Protein AF-A0A4R6VFP9-F1 (afdb_monomer)

Structure (mmCIF, N/CA/C/O backbon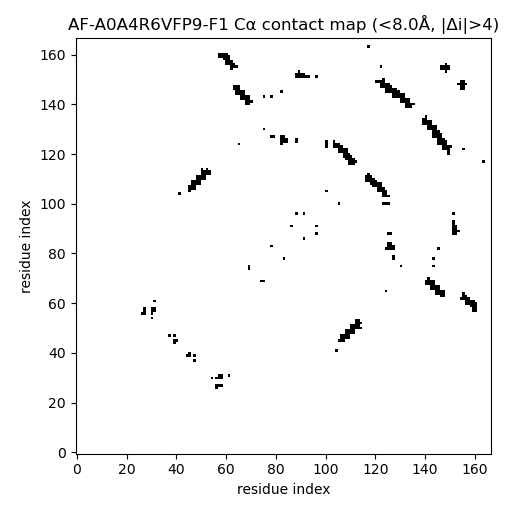e):
data_AF-A0A4R6VFP9-F1
#
_entry.id   AF-A0A4R6VFP9-F1
#
loop_
_atom_site.group_PDB
_atom_site.id
_atom_site.type_symbol
_atom_site.label_atom_id
_atom_site.label_alt_id
_atom_site.label_comp_id
_atom_site.label_asym_id
_atom_site.label_entity_id
_atom_site.label_seq_id
_atom_site.pdbx_PDB_ins_code
_atom_site.Cartn_x
_atom_site.Cartn_y
_atom_site.Cartn_z
_atom_site.occupancy
_atom_site.B_iso_or_equiv
_atom_site.auth_seq_id
_atom_site.auth_comp_id
_atom_site.auth_asym_id
_atom_site.auth_atom_id
_atom_site.pdbx_PDB_model_num
ATOM 1 N N . MET A 1 1 ? 27.393 3.253 -47.173 1.00 57.28 1 MET A N 1
ATOM 2 C CA . MET A 1 1 ? 26.963 2.652 -45.885 1.00 57.28 1 MET A CA 1
ATOM 3 C C . MET A 1 1 ? 27.964 1.662 -45.283 1.00 57.28 1 MET A C 1
ATOM 5 O O . MET A 1 1 ? 28.445 1.922 -44.191 1.00 57.28 1 MET A O 1
ATOM 9 N N . ARG A 1 2 ? 28.363 0.576 -45.965 1.00 59.97 2 ARG A N 1
ATOM 10 C CA . ARG A 1 2 ? 29.205 -0.499 -45.378 1.00 59.97 2 ARG A CA 1
ATOM 11 C C . ARG A 1 2 ? 30.579 -0.060 -44.813 1.00 59.97 2 ARG A C 1
ATOM 13 O O . ARG A 1 2 ? 31.028 -0.614 -43.817 1.00 59.97 2 ARG A O 1
ATOM 20 N N . LYS A 1 3 ? 31.236 0.951 -45.407 1.00 68.88 3 LYS A N 1
ATOM 21 C CA . LYS A 1 3 ? 32.509 1.522 -44.899 1.00 68.88 3 LYS A CA 1
ATOM 22 C C . LYS A 1 3 ? 32.336 2.392 -43.643 1.00 68.88 3 LYS A C 1
ATOM 24 O O . LYS A 1 3 ? 33.230 2.423 -42.808 1.00 68.88 3 LYS A O 1
ATOM 29 N N . PHE A 1 4 ? 31.192 3.064 -43.504 1.00 72.88 4 PHE A N 1
ATOM 30 C CA . PHE A 1 4 ? 30.886 3.925 -42.358 1.00 72.88 4 PHE A CA 1
ATOM 31 C C . PHE A 1 4 ? 30.673 3.084 -41.097 1.00 72.88 4 PHE A C 1
ATOM 33 O O . PHE A 1 4 ? 31.355 3.292 -40.100 1.00 72.88 4 PHE A O 1
ATOM 40 N N . PHE A 1 5 ? 29.830 2.049 -41.189 1.00 65.06 5 PHE A N 1
ATOM 41 C CA . PHE A 1 5 ? 29.618 1.118 -40.082 1.00 65.06 5 PHE A CA 1
ATOM 42 C C . PHE A 1 5 ? 30.924 0.466 -39.626 1.00 65.06 5 PHE A C 1
ATOM 44 O O . PHE A 1 5 ? 31.178 0.446 -38.437 1.00 65.06 5 PHE A O 1
ATOM 51 N N . LYS A 1 6 ? 31.821 0.052 -40.534 1.00 70.81 6 LYS A N 1
ATOM 52 C CA . LYS A 1 6 ? 33.136 -0.497 -40.147 1.00 70.81 6 LYS A CA 1
ATOM 53 C C . LYS A 1 6 ? 34.033 0.479 -39.370 1.00 70.81 6 LYS A C 1
ATOM 55 O O . LYS A 1 6 ? 34.801 0.026 -38.533 1.00 70.81 6 LYS A O 1
ATOM 60 N N . LYS A 1 7 ? 33.962 1.787 -39.644 1.00 80.94 7 LYS A N 1
ATOM 61 C CA . LYS A 1 7 ? 34.797 2.803 -38.977 1.00 80.94 7 LYS A CA 1
ATOM 62 C C . LYS A 1 7 ? 34.250 3.203 -37.606 1.00 80.94 7 LYS A C 1
ATOM 64 O O . LYS A 1 7 ? 35.027 3.488 -36.704 1.00 80.94 7 LYS A O 1
ATOM 69 N N . TYR A 1 8 ? 32.929 3.210 -37.456 1.00 85.38 8 TYR A N 1
ATOM 70 C CA . TYR A 1 8 ? 32.260 3.700 -36.251 1.00 85.38 8 TYR A CA 1
ATOM 71 C C . TYR A 1 8 ? 31.563 2.595 -35.446 1.00 85.38 8 TYR A C 1
ATOM 73 O O . TYR A 1 8 ? 30.848 2.917 -34.505 1.00 85.38 8 TYR A O 1
ATOM 81 N N . TYR A 1 9 ? 31.762 1.309 -35.777 1.00 85.62 9 TYR A N 1
ATOM 82 C CA . TYR A 1 9 ? 31.000 0.210 -35.164 1.00 85.62 9 TYR A CA 1
ATOM 83 C C . TYR A 1 9 ? 31.121 0.191 -33.638 1.00 85.62 9 TYR A C 1
ATOM 85 O O . TYR A 1 9 ? 30.115 -0.007 -32.974 1.00 85.62 9 TYR A O 1
ATOM 93 N N . ILE A 1 10 ? 32.313 0.455 -33.089 1.00 86.06 10 ILE A N 1
ATOM 94 C CA . ILE A 1 10 ? 32.550 0.483 -31.636 1.00 86.06 10 ILE A CA 1
ATOM 95 C C . ILE A 1 10 ? 31.750 1.615 -30.986 1.00 86.06 10 ILE A C 1
ATOM 97 O O . ILE A 1 10 ? 31.077 1.396 -29.987 1.00 86.06 10 ILE A O 1
ATOM 101 N N . GLY A 1 11 ? 31.779 2.814 -31.579 1.00 87.56 11 GLY A N 1
ATOM 102 C CA . GLY A 1 11 ? 31.027 3.964 -31.074 1.00 87.56 11 GLY A CA 1
ATOM 103 C C . GLY A 1 11 ? 29.515 3.759 -31.174 1.00 87.56 11 GLY A C 1
ATOM 104 O O . GLY A 1 11 ? 28.789 4.068 -30.237 1.00 87.56 11 GLY A O 1
ATOM 105 N N . ILE A 1 12 ? 29.043 3.170 -32.275 1.00 89.31 12 ILE A N 1
ATOM 106 C CA . ILE A 1 12 ? 27.630 2.813 -32.459 1.00 89.31 12 ILE A CA 1
ATOM 107 C C . ILE A 1 12 ? 27.208 1.755 -31.431 1.00 89.31 12 ILE A C 1
ATOM 109 O O . ILE A 1 12 ? 26.161 1.909 -30.811 1.00 89.31 12 ILE A O 1
ATOM 113 N N . LEU A 1 13 ? 28.026 0.720 -31.207 1.00 89.06 13 LEU A N 1
ATOM 114 C CA . LEU A 1 13 ? 27.756 -0.318 -30.210 1.00 89.06 13 LEU A CA 1
ATOM 115 C C . LEU A 1 13 ? 27.673 0.286 -28.804 1.00 89.06 13 LEU A C 1
ATOM 117 O O . LEU A 1 13 ? 26.739 -0.012 -28.073 1.00 89.06 13 LEU A O 1
ATOM 121 N N . PHE A 1 14 ? 28.598 1.184 -28.456 1.00 92.00 14 PHE A N 1
ATOM 122 C CA . PHE A 1 14 ? 28.600 1.864 -27.162 1.00 92.00 14 PHE A CA 1
ATOM 123 C C . PHE A 1 14 ? 27.336 2.709 -26.953 1.00 92.00 14 PHE A C 1
ATOM 125 O O . PHE A 1 14 ? 26.722 2.639 -25.891 1.00 92.00 14 PHE A O 1
ATOM 132 N N . ILE A 1 15 ? 26.906 3.456 -27.976 1.00 92.88 15 ILE A N 1
ATOM 133 C CA . ILE A 1 15 ? 25.670 4.251 -27.926 1.00 92.88 15 ILE A CA 1
ATOM 134 C C . ILE A 1 15 ? 24.447 3.347 -27.755 1.00 92.88 15 ILE A C 1
ATOM 136 O O . ILE A 1 15 ? 23.590 3.653 -26.930 1.00 92.88 15 ILE A O 1
ATOM 140 N N . ILE A 1 16 ? 24.367 2.236 -28.494 1.00 93.38 16 ILE A N 1
ATOM 141 C CA . ILE A 1 16 ? 23.259 1.279 -28.372 1.00 93.38 16 ILE A CA 1
ATOM 142 C C . ILE A 1 16 ? 23.230 0.690 -26.963 1.00 93.38 16 ILE A C 1
ATOM 144 O O . ILE A 1 16 ? 22.188 0.754 -26.318 1.00 93.38 16 ILE A O 1
ATOM 148 N N . THR A 1 17 ? 24.360 0.193 -26.454 1.00 92.56 17 THR A N 1
ATOM 149 C CA . THR A 1 17 ? 24.444 -0.371 -25.101 1.00 92.56 17 THR A CA 1
ATOM 150 C C . THR A 1 17 ? 24.016 0.654 -24.054 1.00 92.56 17 THR A C 1
ATOM 152 O O . THR A 1 17 ? 23.156 0.368 -23.223 1.00 92.56 17 THR A O 1
ATOM 155 N N . PHE A 1 18 ? 24.538 1.879 -24.127 1.00 92.75 18 PHE A N 1
ATOM 156 C CA . PHE A 1 18 ? 24.195 2.934 -23.176 1.00 92.75 18 PHE A CA 1
ATOM 157 C C . PHE A 1 18 ? 22.708 3.311 -23.237 1.00 92.75 18 PHE A C 1
ATOM 159 O O . PHE A 1 18 ? 22.055 3.414 -22.199 1.00 92.75 18 PHE A O 1
ATOM 166 N N . ALA A 1 19 ? 22.147 3.438 -24.444 1.00 91.06 19 ALA A N 1
ATOM 167 C CA . ALA A 1 19 ? 20.723 3.694 -24.635 1.00 91.06 19 ALA A CA 1
ATOM 168 C C . ALA A 1 19 ? 19.868 2.558 -24.055 1.00 91.06 19 ALA A C 1
ATOM 170 O O . ALA A 1 19 ? 18.916 2.826 -23.325 1.00 91.06 19 ALA A O 1
ATOM 171 N N . THR A 1 20 ? 20.244 1.296 -24.296 1.00 88.25 20 THR A N 1
ATOM 172 C CA . THR A 1 20 ? 19.532 0.140 -23.735 1.00 88.25 20 THR A CA 1
ATOM 173 C C . THR A 1 20 ? 19.612 0.084 -22.212 1.00 88.25 20 THR A C 1
ATOM 175 O O . THR A 1 20 ? 18.597 -0.187 -21.577 1.00 88.25 20 THR A O 1
ATOM 178 N N . CYS A 1 21 ? 20.760 0.408 -21.607 1.00 87.50 21 CYS A N 1
ATOM 17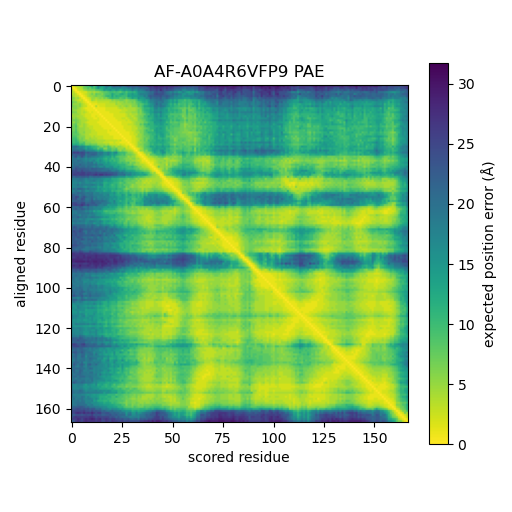9 C CA . CYS A 1 21 ? 20.900 0.465 -20.152 1.00 87.50 21 CYS A CA 1
ATOM 180 C C . CYS A 1 21 ? 20.021 1.563 -19.541 1.00 87.50 21 CYS A C 1
ATOM 182 O O . CYS A 1 21 ? 19.330 1.302 -18.561 1.00 87.50 21 CYS A O 1
ATOM 184 N N . ILE A 1 22 ? 19.991 2.765 -20.129 1.00 88.19 22 ILE A N 1
ATOM 185 C CA . ILE A 1 22 ? 19.119 3.851 -19.652 1.00 88.19 22 ILE A CA 1
ATOM 186 C C . ILE A 1 22 ? 17.649 3.456 -19.777 1.00 88.19 22 ILE A C 1
ATOM 188 O O . ILE A 1 22 ? 16.889 3.643 -18.830 1.00 88.19 22 ILE A O 1
ATOM 192 N N . SER A 1 23 ? 17.238 2.901 -20.920 1.00 84.88 23 SER A N 1
ATOM 193 C CA . SER A 1 23 ? 15.859 2.448 -21.113 1.00 84.88 23 SER A CA 1
ATOM 194 C C . SER A 1 23 ? 15.478 1.351 -20.120 1.00 84.88 23 SER A C 1
ATOM 196 O O . SER A 1 23 ? 14.382 1.398 -19.569 1.00 84.88 23 SER A O 1
ATOM 198 N N . TYR A 1 24 ? 16.383 0.407 -19.848 1.00 81.69 24 TYR A N 1
ATOM 199 C CA . TYR A 1 24 ? 16.172 -0.644 -18.856 1.00 81.69 24 TYR A CA 1
ATOM 200 C C . TYR A 1 24 ? 16.016 -0.073 -17.444 1.00 81.69 24 TYR A C 1
ATOM 202 O O . TYR A 1 24 ? 15.035 -0.380 -16.775 1.00 81.69 24 TYR A O 1
ATOM 210 N N . ILE A 1 25 ? 16.926 0.810 -17.017 1.00 81.19 25 ILE A N 1
ATOM 211 C CA . ILE A 1 25 ? 16.849 1.471 -15.707 1.00 81.19 25 ILE A CA 1
ATOM 212 C C . ILE A 1 25 ? 15.547 2.264 -15.592 1.00 81.19 25 ILE A C 1
ATOM 214 O O . ILE A 1 25 ? 14.867 2.168 -14.581 1.00 81.19 25 ILE A O 1
ATOM 218 N N . TRP A 1 26 ? 15.157 3.005 -16.631 1.00 78.69 26 TRP A N 1
ATOM 219 C CA . TRP A 1 26 ? 13.926 3.793 -16.616 1.00 78.69 26 TRP A CA 1
ATOM 220 C C . TRP A 1 26 ? 12.666 2.928 -16.517 1.00 78.69 26 TRP A C 1
ATOM 222 O O . TRP A 1 26 ? 11.760 3.258 -15.754 1.00 78.69 26 TRP A O 1
ATOM 232 N N . LEU A 1 27 ? 12.607 1.815 -17.257 1.00 71.75 27 LEU A N 1
ATOM 233 C CA . LEU A 1 27 ? 11.506 0.853 -17.164 1.00 71.75 27 LEU A CA 1
ATOM 234 C C . LEU A 1 27 ? 11.460 0.189 -15.785 1.00 71.75 27 LEU A C 1
ATOM 236 O O . LEU A 1 27 ? 10.389 0.099 -15.197 1.00 71.75 27 LEU A O 1
ATOM 240 N N . TRP A 1 28 ? 12.613 -0.206 -15.247 1.00 71.19 28 TRP A N 1
ATOM 241 C CA . TRP A 1 28 ? 12.721 -0.791 -13.913 1.00 71.19 28 TRP A CA 1
ATOM 242 C C . TRP A 1 28 ? 12.325 0.195 -12.808 1.00 71.19 28 TRP A C 1
ATOM 244 O O . TRP A 1 28 ? 11.574 -0.165 -11.911 1.00 71.19 28 TRP A O 1
ATOM 254 N N . SER A 1 29 ? 12.752 1.460 -12.885 1.00 67.19 29 SER A N 1
ATOM 255 C CA . SER A 1 29 ? 12.353 2.500 -11.928 1.00 67.19 29 SER A CA 1
ATOM 256 C C . SER A 1 29 ? 10.862 2.818 -11.996 1.00 67.19 29 SER A C 1
ATOM 258 O O . SER A 1 29 ? 10.253 3.079 -10.964 1.00 67.19 29 SER A O 1
ATOM 260 N N . LYS A 1 30 ? 10.266 2.791 -13.193 1.00 65.19 30 LYS A N 1
ATOM 261 C CA . LYS A 1 30 ? 8.813 2.916 -13.347 1.00 65.19 30 LYS A CA 1
ATOM 262 C C . LYS A 1 30 ? 8.064 1.724 -12.781 1.00 65.19 30 LYS A C 1
ATOM 264 O O . LYS A 1 30 ? 6.985 1.913 -12.246 1.00 65.19 30 LYS A O 1
ATOM 269 N N . ASP A 1 31 ? 8.615 0.523 -12.916 1.00 62.38 31 ASP A N 1
ATOM 270 C CA . ASP A 1 31 ? 8.003 -0.643 -12.302 1.00 62.38 31 ASP A CA 1
ATOM 271 C C . ASP A 1 31 ? 8.120 -0.556 -10.779 1.00 62.38 31 ASP A C 1
ATOM 273 O O . ASP A 1 31 ? 7.104 -0.606 -10.109 1.00 62.38 31 ASP A O 1
ATOM 277 N N . LEU A 1 32 ? 9.295 -0.275 -10.211 1.00 60.09 32 LEU A N 1
ATOM 278 C CA . LEU A 1 32 ? 9.465 -0.093 -8.760 1.00 60.09 32 LEU A CA 1
ATOM 279 C C . LEU A 1 32 ? 8.460 0.878 -8.127 1.00 60.09 32 LEU A C 1
ATOM 281 O O . LEU A 1 32 ? 8.006 0.652 -7.007 1.00 60.09 32 LEU A O 1
ATOM 285 N N . ILE A 1 33 ? 8.119 1.950 -8.839 1.00 57.12 33 ILE A N 1
ATOM 286 C CA . ILE A 1 33 ? 7.224 2.997 -8.360 1.00 57.12 33 ILE A CA 1
ATOM 287 C C . ILE A 1 33 ? 5.853 2.772 -9.003 1.00 57.12 33 ILE A C 1
ATOM 289 O O . ILE A 1 33 ? 5.543 3.358 -10.036 1.00 57.12 33 ILE A O 1
ATOM 293 N N . ASP A 1 34 ? 5.022 1.918 -8.398 1.00 58.84 34 ASP A N 1
ATOM 294 C CA . ASP A 1 34 ? 3.590 1.938 -8.715 1.00 58.84 34 ASP A CA 1
ATOM 295 C C . ASP A 1 34 ? 2.991 3.226 -8.138 1.00 58.84 34 ASP A C 1
ATOM 297 O O . ASP A 1 34 ? 2.642 3.290 -6.963 1.00 58.84 34 ASP A O 1
ATOM 301 N N . ASP A 1 35 ? 2.929 4.275 -8.957 1.00 59.19 35 ASP A N 1
ATOM 302 C CA . ASP A 1 35 ? 2.343 5.573 -8.612 1.00 59.19 35 ASP A CA 1
ATOM 303 C C . ASP A 1 35 ? 0.819 5.610 -8.818 1.00 59.19 35 ASP A C 1
ATOM 305 O O . ASP A 1 35 ? 0.198 6.677 -8.721 1.00 59.19 35 ASP A O 1
ATOM 309 N N . ARG A 1 36 ? 0.190 4.460 -9.108 1.00 68.00 36 ARG A N 1
ATOM 310 C CA . ARG A 1 36 ? -1.261 4.384 -9.276 1.00 68.00 36 ARG A CA 1
ATOM 311 C C . ARG A 1 36 ? -1.938 4.710 -7.953 1.00 68.00 36 ARG A C 1
ATOM 313 O O . ARG A 1 36 ? -1.816 4.007 -6.956 1.00 68.00 36 ARG A O 1
ATOM 320 N N . TYR A 1 37 ? -2.718 5.780 -7.982 1.00 70.25 37 TYR A N 1
ATOM 321 C CA . TYR A 1 37 ? -3.560 6.174 -6.868 1.00 70.25 37 TYR A CA 1
ATOM 322 C C . TYR A 1 37 ? -4.852 5.349 -6.863 1.00 70.25 37 TYR A C 1
ATOM 324 O O . TYR A 1 37 ? -5.652 5.437 -7.798 1.00 70.25 37 TYR A O 1
ATOM 332 N N . TYR A 1 38 ? -5.070 4.588 -5.790 1.00 74.75 38 TYR A N 1
ATOM 333 C CA . TYR A 1 38 ? -6.306 3.846 -5.543 1.00 74.75 38 TYR A CA 1
ATOM 334 C C . TYR A 1 38 ? -7.149 4.608 -4.508 1.00 74.75 38 TYR A C 1
ATOM 336 O O . TYR A 1 38 ? -6.910 4.462 -3.310 1.00 74.75 38 TYR A O 1
ATOM 344 N N . PRO A 1 39 ? -8.106 5.466 -4.921 1.00 73.88 39 PRO A N 1
ATOM 345 C CA . PRO A 1 39 ? -8.936 6.205 -3.976 1.00 73.88 39 PRO A CA 1
ATOM 346 C C . PRO A 1 39 ? -9.843 5.260 -3.189 1.00 73.88 39 PRO A C 1
ATOM 348 O O . PRO A 1 39 ? -10.571 4.459 -3.775 1.00 73.88 39 PRO A O 1
ATOM 351 N N . ILE A 1 40 ? -9.860 5.418 -1.866 1.00 72.50 40 ILE A N 1
ATOM 352 C CA . ILE A 1 40 ? -10.722 4.645 -0.969 1.00 72.50 40 ILE A CA 1
ATOM 353 C C . ILE A 1 40 ? -11.543 5.611 -0.132 1.00 72.50 40 ILE A C 1
ATOM 355 O O . ILE A 1 40 ? -11.014 6.542 0.475 1.00 72.50 40 ILE A O 1
ATOM 359 N N . SER A 1 41 ? -12.845 5.354 -0.076 1.00 73.44 41 SER A N 1
ATOM 360 C CA . SER A 1 41 ? -13.741 5.960 0.900 1.00 73.44 41 SER A CA 1
ATOM 361 C C . SER A 1 41 ? -14.012 4.923 1.985 1.00 73.44 41 SER A C 1
ATOM 363 O O . SER A 1 41 ? -14.805 4.004 1.776 1.00 73.44 41 SER A O 1
ATOM 365 N N . LEU A 1 42 ? -13.345 5.056 3.137 1.00 66.31 42 LEU A N 1
ATOM 366 C CA . LEU A 1 42 ? -13.479 4.121 4.269 1.00 66.31 42 LEU A CA 1
ATOM 367 C C . LEU A 1 42 ? -14.908 4.058 4.840 1.00 66.31 42 LEU A C 1
ATOM 369 O O . LEU A 1 42 ? -15.232 3.152 5.596 1.00 66.31 42 LEU A O 1
ATOM 373 N N . SER A 1 43 ? -15.780 5.008 4.489 1.00 66.69 43 SER A N 1
ATOM 374 C CA . SER A 1 43 ? -17.201 4.970 4.850 1.00 66.69 43 SER A CA 1
ATOM 375 C C . SER A 1 43 ? -18.059 4.125 3.905 1.00 66.69 43 SER A C 1
ATOM 377 O O . SER A 1 43 ? -19.198 3.821 4.240 1.00 66.69 43 SER A O 1
ATOM 379 N N . GLU A 1 44 ? -17.555 3.780 2.718 1.00 66.31 44 GLU A N 1
ATOM 380 C CA . GLU A 1 44 ? -18.336 3.120 1.662 1.00 66.31 44 GLU A CA 1
ATOM 381 C C . GLU A 1 44 ? -17.803 1.730 1.313 1.00 66.31 44 GLU A C 1
ATOM 383 O O . GLU A 1 44 ? -18.589 0.830 1.013 1.00 66.31 44 GLU A O 1
ATOM 388 N N . LYS A 1 45 ? -16.477 1.545 1.329 1.00 66.19 45 LYS A N 1
ATOM 389 C CA . LYS A 1 45 ? -15.823 0.277 0.992 1.00 66.19 45 LYS A CA 1
ATOM 390 C C . LYS A 1 45 ? -14.567 0.068 1.830 1.00 66.19 45 LYS A C 1
ATOM 392 O O . LYS A 1 45 ? -13.664 0.898 1.820 1.00 66.19 45 LYS A O 1
ATOM 397 N N . ASN A 1 46 ? -14.487 -1.111 2.442 1.00 78.44 46 ASN A N 1
ATOM 398 C CA . ASN A 1 46 ? -13.302 -1.616 3.141 1.00 78.44 46 ASN A CA 1
ATOM 399 C C . ASN A 1 46 ? -12.588 -2.681 2.296 1.00 78.44 46 ASN A C 1
ATOM 401 O O . ASN A 1 46 ? -12.108 -3.681 2.819 1.00 78.44 46 ASN A O 1
ATOM 405 N N . GLU A 1 47 ? -12.581 -2.508 0.976 1.00 81.00 47 GLU A N 1
ATOM 406 C CA . GLU A 1 47 ? -11.937 -3.429 0.043 1.00 81.00 47 GLU A CA 1
ATOM 407 C C . GLU A 1 47 ? -11.214 -2.638 -1.045 1.00 81.00 47 GLU A C 1
ATOM 409 O O . GLU A 1 47 ? -11.783 -1.711 -1.632 1.00 81.00 47 GLU A O 1
ATOM 414 N N . ILE A 1 48 ? -9.975 -3.038 -1.321 1.00 81.56 48 ILE A N 1
ATOM 415 C CA . ILE A 1 48 ? -9.194 -2.599 -2.473 1.00 81.56 48 ILE A CA 1
ATOM 416 C C . ILE A 1 48 ? -8.934 -3.815 -3.351 1.00 81.56 48 ILE A C 1
ATOM 418 O O . ILE A 1 48 ? -8.417 -4.836 -2.892 1.00 81.56 48 ILE A O 1
ATOM 422 N N . VAL A 1 49 ? -9.223 -3.661 -4.638 1.00 81.25 49 VAL A N 1
ATOM 423 C CA . VAL A 1 49 ? -8.811 -4.610 -5.668 1.00 81.25 49 VAL A CA 1
ATOM 424 C C . VAL A 1 49 ? -7.684 -3.979 -6.471 1.00 81.25 49 VAL A C 1
ATOM 426 O O . VAL A 1 49 ? -7.867 -2.935 -7.099 1.00 81.25 49 VAL A O 1
ATOM 429 N N . ILE A 1 50 ? -6.515 -4.609 -6.428 1.00 78.19 50 ILE A N 1
ATOM 430 C CA . ILE A 1 50 ? -5.361 -4.252 -7.242 1.00 78.19 50 ILE A CA 1
ATOM 431 C C . ILE A 1 50 ? -5.260 -5.261 -8.378 1.00 78.19 50 ILE A C 1
ATOM 433 O O . ILE A 1 50 ? -4.838 -6.403 -8.188 1.00 78.19 50 ILE A O 1
ATOM 437 N N . ASP A 1 51 ? -5.602 -4.801 -9.577 1.00 75.88 51 ASP A N 1
ATOM 438 C CA . ASP A 1 51 ? -5.343 -5.537 -10.807 1.00 75.88 51 ASP A CA 1
ATOM 439 C C . ASP A 1 51 ? -3.932 -5.206 -11.297 1.00 75.88 51 ASP A C 1
ATOM 441 O O . ASP A 1 51 ? -3.657 -4.168 -11.923 1.00 75.88 51 ASP A O 1
ATOM 445 N N . TYR A 1 52 ? -3.002 -6.094 -10.969 1.00 73.38 52 TYR A N 1
ATOM 446 C CA . TYR A 1 52 ? -1.618 -6.001 -11.383 1.00 73.38 52 TYR A CA 1
ATOM 447 C C . TYR A 1 52 ? -1.420 -6.709 -12.728 1.00 73.38 52 TYR A C 1
ATOM 449 O O . TYR A 1 52 ? -1.621 -7.915 -12.869 1.00 73.38 52 TYR A O 1
ATOM 457 N N . LYS A 1 53 ? -1.011 -5.942 -13.741 1.00 70.94 53 LYS A N 1
ATOM 458 C CA . LYS A 1 53 ? -0.625 -6.479 -15.050 1.00 70.94 53 LYS A CA 1
ATOM 459 C C . LYS A 1 53 ? 0.885 -6.577 -15.088 1.00 70.94 53 LYS A C 1
ATOM 461 O O . LYS A 1 53 ? 1.539 -5.545 -14.957 1.00 70.94 53 LYS A O 1
ATOM 466 N N . THR A 1 54 ? 1.422 -7.777 -15.262 1.00 62.25 54 THR A N 1
ATOM 467 C CA . THR A 1 54 ? 2.865 -8.008 -15.208 1.00 62.25 54 THR A CA 1
ATOM 468 C C . THR A 1 54 ? 3.554 -7.359 -16.416 1.00 62.25 54 THR A C 1
ATOM 470 O O . THR A 1 54 ? 3.299 -7.764 -17.554 1.00 62.25 54 THR A O 1
ATOM 473 N N . PRO A 1 55 ? 4.426 -6.349 -16.227 1.00 61.12 55 PRO A N 1
ATOM 474 C CA . PRO A 1 55 ? 5.294 -5.878 -17.297 1.00 61.12 55 PRO A CA 1
ATOM 475 C C . PRO A 1 55 ? 6.481 -6.842 -17.487 1.00 61.12 55 PRO A C 1
ATOM 477 O O . PRO A 1 55 ? 6.781 -7.665 -16.630 1.00 61.12 55 PRO A O 1
ATOM 480 N N . LEU A 1 56 ? 7.194 -6.730 -18.615 1.00 54.50 56 LEU A N 1
ATOM 481 C CA . LEU A 1 56 ? 8.359 -7.575 -18.954 1.00 54.50 56 LEU A CA 1
ATOM 482 C C . LEU A 1 56 ? 9.510 -7.533 -17.922 1.00 54.50 56 LEU A C 1
ATOM 484 O O . LEU A 1 56 ? 10.386 -8.392 -17.963 1.00 54.50 56 LEU A O 1
ATOM 488 N N . VAL A 1 57 ? 9.533 -6.538 -17.031 1.00 58.22 57 VAL A N 1
ATOM 489 C CA . VAL A 1 57 ? 10.521 -6.362 -15.957 1.00 58.22 57 VAL A CA 1
ATOM 490 C C . VAL A 1 57 ? 9.746 -6.181 -14.657 1.00 58.22 57 VAL A C 1
ATOM 492 O O . VAL A 1 57 ? 8.879 -5.317 -14.617 1.00 58.22 57 VAL A O 1
ATOM 495 N N . ILE A 1 58 ? 10.044 -6.993 -13.640 1.00 58.72 58 ILE A N 1
ATOM 496 C CA . ILE A 1 58 ? 9.297 -7.056 -12.375 1.00 58.72 58 ILE A CA 1
ATOM 497 C C . ILE A 1 58 ? 10.214 -6.641 -11.218 1.00 58.72 58 ILE A C 1
ATOM 499 O O . ILE A 1 58 ? 11.327 -7.162 -11.101 1.00 58.72 58 ILE A O 1
ATOM 503 N N . SER A 1 59 ? 9.758 -5.752 -10.335 1.00 60.44 59 SER A N 1
ATOM 504 C CA . SER A 1 59 ? 10.356 -5.573 -9.011 1.00 60.44 59 SER A CA 1
ATOM 505 C C . SER A 1 59 ? 10.031 -6.770 -8.117 1.00 60.44 59 SER A C 1
ATOM 507 O O . SER A 1 59 ? 8.876 -7.176 -8.000 1.00 60.44 59 SER A O 1
ATOM 509 N N . GLU A 1 60 ? 11.044 -7.329 -7.453 1.00 68.00 60 GLU A N 1
ATOM 510 C CA . GLU A 1 60 ? 10.898 -8.577 -6.690 1.00 68.00 60 GLU A CA 1
ATOM 511 C C . GLU A 1 60 ? 9.823 -8.497 -5.602 1.00 68.00 60 GLU A C 1
ATOM 513 O O . GLU A 1 60 ? 9.086 -9.457 -5.400 1.00 68.00 60 GLU A O 1
ATOM 518 N N . SER A 1 61 ? 9.671 -7.349 -4.941 1.00 74.69 61 SER A N 1
ATOM 519 C CA . SER A 1 61 ? 8.657 -7.137 -3.910 1.00 74.69 61 SER A CA 1
ATOM 520 C C . SER A 1 61 ? 8.069 -5.728 -3.952 1.00 74.69 61 SER A C 1
ATOM 522 O O . SER A 1 61 ? 8.710 -4.791 -4.434 1.00 74.69 61 SER A O 1
ATOM 524 N N . ARG A 1 62 ? 6.832 -5.572 -3.465 1.00 76.19 62 ARG A N 1
ATOM 525 C CA . ARG A 1 62 ? 6.188 -4.265 -3.268 1.00 76.19 62 ARG A CA 1
ATOM 526 C C . ARG A 1 62 ? 5.526 -4.184 -1.909 1.00 76.19 62 ARG A C 1
ATOM 528 O O . ARG A 1 62 ? 4.787 -5.092 -1.543 1.00 76.19 62 ARG A O 1
ATOM 535 N N . PHE A 1 63 ? 5.744 -3.066 -1.231 1.00 79.75 63 PHE A N 1
ATOM 536 C CA . PHE A 1 63 ? 5.083 -2.708 0.018 1.00 79.75 63 PHE A CA 1
ATOM 537 C C . PHE A 1 63 ? 3.841 -1.867 -0.284 1.00 79.75 63 PHE A C 1
ATOM 539 O O . PHE A 1 63 ? 3.884 -0.988 -1.146 1.00 79.75 63 PHE A O 1
ATOM 546 N N . PHE A 1 64 ? 2.742 -2.153 0.405 1.00 80.69 64 PHE A N 1
ATOM 547 C CA . PHE A 1 64 ? 1.489 -1.422 0.284 1.00 80.69 64 PHE A CA 1
ATOM 548 C C . PHE A 1 64 ? 1.337 -0.458 1.450 1.00 80.69 64 PHE A C 1
ATOM 550 O O . PHE A 1 64 ? 1.424 -0.852 2.613 1.00 80.69 64 PHE A O 1
ATOM 557 N N . ASN A 1 65 ? 1.037 0.791 1.112 1.00 81.81 65 ASN A N 1
ATOM 558 C CA . ASN A 1 65 ? 0.855 1.875 2.063 1.00 81.81 65 ASN A CA 1
ATOM 559 C C . ASN A 1 65 ? -0.487 2.558 1.789 1.00 81.81 65 ASN A C 1
ATOM 561 O O . ASN A 1 65 ? -0.947 2.603 0.644 1.00 81.81 65 ASN A O 1
ATOM 565 N N . LEU A 1 66 ? -1.104 3.115 2.829 1.00 82.31 66 LEU A N 1
ATOM 566 C CA . LEU A 1 66 ? -2.268 3.982 2.692 1.00 82.31 66 LEU A CA 1
ATOM 567 C C . LEU A 1 66 ? -1.856 5.438 2.788 1.00 82.31 66 LEU A C 1
ATOM 569 O O . LEU A 1 66 ? -1.149 5.835 3.709 1.00 82.31 66 LEU A O 1
ATOM 573 N N . GLU A 1 67 ? -2.362 6.244 1.863 1.00 84.00 67 GLU A N 1
ATOM 574 C CA . GLU A 1 67 ? -2.184 7.687 1.898 1.00 84.00 67 GLU A CA 1
ATOM 575 C C . GLU A 1 67 ? -3.495 8.376 2.281 1.00 84.00 67 GLU A C 1
ATOM 577 O O . GLU A 1 67 ? -4.488 8.346 1.547 1.00 84.00 67 GLU A O 1
ATOM 582 N N . PHE A 1 68 ? -3.494 9.032 3.437 1.00 82.06 68 PHE A N 1
ATOM 583 C CA . PHE A 1 68 ? -4.637 9.779 3.944 1.00 82.06 68 PHE A CA 1
ATOM 584 C C . PHE A 1 68 ? -4.540 11.247 3.549 1.00 82.06 68 PHE A C 1
ATOM 586 O O . PHE A 1 68 ? -3.522 11.897 3.784 1.00 82.06 68 PHE A O 1
ATOM 593 N N . ILE A 1 69 ? -5.615 11.800 2.981 1.00 85.69 69 ILE A N 1
ATOM 594 C CA . ILE A 1 69 ? -5.669 13.229 2.658 1.00 85.69 69 ILE A CA 1
ATOM 595 C C . ILE A 1 69 ? -5.719 14.044 3.949 1.00 85.69 69 ILE A C 1
ATOM 597 O O . ILE A 1 69 ? -6.677 13.967 4.720 1.00 85.69 69 ILE A O 1
ATOM 601 N N . ILE A 1 70 ? -4.716 14.895 4.119 1.00 84.69 70 ILE A N 1
ATOM 602 C CA . ILE A 1 70 ? -4.590 15.833 5.225 1.00 84.69 70 ILE A CA 1
ATOM 603 C C . ILE A 1 70 ? -5.296 17.134 4.836 1.00 84.69 70 ILE A C 1
ATOM 605 O O . ILE A 1 70 ? -4.998 17.731 3.795 1.00 84.69 70 ILE A O 1
ATOM 609 N N . ARG A 1 71 ? -6.239 17.592 5.664 1.00 83.00 71 ARG A N 1
ATOM 610 C CA . ARG A 1 71 ? -6.965 18.851 5.432 1.00 83.00 71 ARG A CA 1
ATOM 611 C C . ARG A 1 71 ? -6.260 20.028 6.095 1.00 83.00 71 ARG A C 1
ATOM 613 O O . ARG A 1 71 ? -6.344 21.147 5.590 1.00 83.00 71 ARG A O 1
ATOM 620 N N . SER A 1 72 ? -5.564 19.783 7.204 1.00 80.19 72 SER A N 1
ATOM 621 C CA . SER A 1 72 ? -4.842 20.797 7.970 1.00 80.19 72 SER A CA 1
ATOM 622 C C . SER A 1 72 ? -3.528 20.270 8.553 1.00 80.19 72 SER A C 1
ATOM 624 O O . SER A 1 72 ? -3.388 19.084 8.817 1.00 80.19 72 SER A O 1
ATOM 626 N N . TYR A 1 73 ? -2.568 21.158 8.831 1.00 73.38 73 TYR A N 1
ATOM 627 C CA . TYR A 1 73 ? -1.319 20.771 9.506 1.00 73.38 73 TYR A CA 1
ATOM 628 C C . TYR A 1 73 ? -1.544 20.130 10.887 1.00 73.38 73 TYR A C 1
ATOM 630 O O . TYR A 1 73 ? -0.739 19.304 11.291 1.00 73.38 73 TYR A O 1
ATOM 638 N N . LYS A 1 74 ? -2.648 20.447 11.579 1.00 77.88 74 LYS A N 1
ATOM 639 C CA . LYS A 1 74 ? -3.008 19.800 12.853 1.00 77.88 74 LYS A CA 1
ATOM 640 C C . LYS A 1 74 ? -3.379 18.330 12.678 1.00 77.88 74 LYS A C 1
ATOM 642 O O . LYS A 1 74 ? -3.201 17.540 13.594 1.00 77.88 74 LYS A O 1
ATOM 647 N N . ASP A 1 75 ? -3.866 17.956 11.496 1.00 79.88 75 ASP A N 1
ATOM 648 C CA . ASP A 1 75 ? -4.190 16.562 11.221 1.00 79.88 75 ASP A CA 1
ATOM 649 C C . ASP A 1 75 ? -2.893 15.736 11.132 1.00 79.88 75 ASP A C 1
ATOM 651 O O . ASP A 1 75 ? -2.918 14.560 11.457 1.00 79.88 75 ASP A O 1
ATOM 655 N N . ILE A 1 76 ? -1.750 16.337 10.757 1.00 77.12 76 ILE A N 1
ATOM 656 C CA . ILE A 1 76 ? -0.444 15.648 10.732 1.00 77.12 76 ILE A CA 1
ATOM 657 C C . ILE A 1 76 ? -0.074 15.150 12.127 1.00 77.12 76 ILE A C 1
ATOM 659 O O . ILE A 1 76 ? 0.315 13.997 12.271 1.00 77.12 76 ILE A O 1
ATOM 663 N N . GLU A 1 77 ? -0.196 16.013 13.139 1.00 78.12 77 GLU A N 1
ATOM 664 C CA . GLU A 1 77 ? 0.065 15.645 14.534 1.00 78.12 77 GLU A CA 1
ATOM 665 C C . GLU A 1 77 ? -0.884 14.531 14.976 1.00 78.12 77 GLU A C 1
ATOM 667 O O . GLU A 1 77 ? -0.425 13.530 15.502 1.00 78.12 77 GLU A O 1
ATOM 672 N N . TYR A 1 78 ? -2.175 14.621 14.634 1.00 82.12 78 TYR A N 1
ATOM 673 C CA . TYR A 1 78 ? -3.132 13.543 14.905 1.00 82.12 78 TYR A CA 1
ATOM 674 C C . TYR A 1 78 ? -2.736 12.204 14.262 1.00 82.12 78 TYR A C 1
ATOM 676 O O . TYR A 1 78 ? -2.764 11.177 14.935 1.00 82.12 78 TYR A O 1
ATOM 684 N N . TYR A 1 79 ? -2.375 12.187 12.974 1.00 78.62 79 TYR A N 1
ATOM 685 C CA . TYR A 1 79 ? -1.955 10.954 12.295 1.00 78.62 79 TYR A CA 1
ATOM 686 C C . TYR A 1 79 ? -0.656 10.410 12.888 1.00 78.62 79 TYR A C 1
ATOM 688 O O . TYR A 1 79 ? -0.520 9.200 13.055 1.00 78.62 79 TYR A O 1
ATOM 696 N N . ASN A 1 80 ? 0.278 11.289 13.243 1.00 76.00 80 ASN A N 1
ATOM 697 C CA . ASN A 1 80 ? 1.496 10.882 13.917 1.00 76.00 80 ASN A CA 1
ATOM 698 C C . ASN A 1 80 ? 1.186 10.287 15.291 1.00 76.00 80 ASN A C 1
ATOM 700 O O . ASN A 1 80 ? 1.603 9.173 15.534 1.00 76.00 80 ASN A O 1
ATOM 704 N N . ASP A 1 81 ? 0.388 10.919 16.141 1.00 79.19 81 ASP A N 1
ATOM 705 C CA . ASP A 1 81 ? 0.085 10.387 17.477 1.00 79.19 81 ASP A CA 1
ATOM 706 C C . ASP A 1 81 ? -0.758 9.101 17.429 1.00 79.19 81 ASP A C 1
ATOM 708 O O . ASP A 1 81 ? -0.610 8.216 18.266 1.00 79.19 81 ASP A O 1
ATOM 712 N N . PHE A 1 82 ? -1.658 8.977 16.450 1.00 80.88 82 PHE A N 1
ATOM 713 C CA . PHE A 1 82 ? -2.558 7.827 16.332 1.00 80.88 82 PHE A CA 1
ATOM 714 C C . PHE A 1 82 ? -1.898 6.599 15.680 1.00 80.88 82 PHE A C 1
ATOM 716 O O . PHE A 1 82 ? -2.287 5.464 15.968 1.00 80.88 82 PHE A O 1
ATOM 723 N N . TYR A 1 83 ? -0.924 6.811 14.787 1.00 77.44 83 TYR A N 1
ATOM 724 C CA . TYR A 1 83 ? -0.226 5.739 14.065 1.00 77.44 83 TYR A CA 1
ATOM 725 C C . TYR A 1 83 ? 1.266 5.619 14.409 1.00 77.44 83 TYR A C 1
ATOM 727 O O . TYR A 1 83 ? 1.886 4.649 13.988 1.00 77.44 83 TYR A O 1
ATOM 735 N N . LEU A 1 84 ? 1.890 6.525 15.166 1.00 68.50 84 LEU A N 1
ATOM 736 C CA . LEU A 1 84 ? 3.144 6.192 15.844 1.00 68.50 84 LEU A CA 1
ATOM 737 C C . LEU A 1 84 ? 2.791 5.274 17.007 1.00 68.50 84 LEU A C 1
ATOM 739 O O . LEU A 1 84 ? 2.431 5.714 18.093 1.00 68.50 84 LEU A O 1
ATOM 743 N N . SER A 1 85 ? 2.928 3.978 16.772 1.00 60.59 85 SER A N 1
ATOM 744 C CA . SER A 1 85 ? 3.148 3.069 17.882 1.00 60.59 85 SER A CA 1
ATOM 745 C C . SER A 1 85 ? 4.538 3.359 18.461 1.00 60.59 85 SER A C 1
ATOM 747 O O . SER A 1 85 ? 5.527 3.313 17.725 1.00 60.59 85 SER A O 1
ATOM 749 N N . GLU A 1 86 ? 4.626 3.670 19.760 1.00 54.75 86 GLU A N 1
ATOM 750 C CA . GLU A 1 86 ? 5.908 3.732 20.488 1.00 54.75 86 GLU A CA 1
ATOM 751 C C . GLU A 1 86 ? 6.640 2.377 20.440 1.00 54.75 86 GLU A C 1
ATOM 753 O O . GLU A 1 86 ? 7.870 2.321 20.489 1.00 54.75 86 GLU A O 1
ATOM 758 N N . ASP A 1 87 ? 5.882 1.292 20.258 1.00 53.34 87 ASP A N 1
ATOM 759 C CA . ASP A 1 87 ? 6.381 -0.064 20.111 1.00 53.34 87 ASP A CA 1
ATOM 760 C C . ASP A 1 87 ? 6.426 -0.468 18.634 1.00 53.34 87 ASP A C 1
ATOM 762 O O . ASP A 1 87 ? 5.420 -0.469 17.926 1.00 53.34 87 ASP A O 1
ATOM 766 N N . ASN A 1 88 ? 7.600 -0.860 18.139 1.00 56.12 88 ASN A N 1
ATOM 767 C CA . ASN A 1 88 ? 7.718 -1.450 16.807 1.00 56.12 88 ASN A CA 1
ATOM 768 C C . ASN A 1 88 ? 6.688 -2.585 16.662 1.00 56.12 88 ASN A C 1
ATOM 770 O O . ASN A 1 88 ? 6.786 -3.600 17.350 1.00 56.12 88 ASN A O 1
ATOM 774 N N . SER A 1 89 ? 5.742 -2.457 15.728 1.00 53.81 89 SER A N 1
ATOM 775 C CA . SER A 1 89 ? 4.710 -3.469 15.431 1.00 53.81 89 SER A CA 1
ATOM 776 C C . SER A 1 89 ? 5.283 -4.856 15.085 1.00 53.81 89 SER A C 1
ATOM 778 O O . SER A 1 89 ? 4.573 -5.860 15.114 1.00 53.81 89 SER A O 1
ATOM 780 N N . PHE A 1 90 ? 6.590 -4.922 14.819 1.00 55.38 90 PHE A N 1
ATOM 781 C CA . PHE A 1 90 ? 7.386 -6.138 14.668 1.00 55.38 90 PHE A CA 1
ATOM 782 C C . PHE A 1 90 ? 7.618 -6.926 15.970 1.00 55.38 90 PHE A C 1
ATOM 784 O O . PHE A 1 90 ? 8.133 -8.040 15.911 1.00 55.38 90 PHE A O 1
ATOM 791 N N . ILE A 1 91 ? 7.275 -6.364 17.132 1.00 62.56 91 ILE A N 1
ATOM 792 C CA . ILE A 1 91 ? 7.580 -6.927 18.460 1.00 62.56 91 ILE A CA 1
ATOM 793 C C . ILE A 1 91 ? 6.303 -7.260 19.252 1.00 62.56 91 ILE A C 1
ATOM 795 O O . ILE A 1 91 ? 6.354 -8.046 20.200 1.00 62.56 91 ILE A O 1
ATOM 799 N N . LEU A 1 92 ? 5.148 -6.715 18.858 1.00 72.50 92 LEU A N 1
ATOM 800 C CA . LEU A 1 92 ? 3.888 -6.927 19.570 1.00 72.50 92 LEU A CA 1
ATOM 801 C C . LEU A 1 92 ? 3.451 -8.392 19.521 1.00 72.50 92 LEU A C 1
ATOM 803 O O . LEU A 1 92 ? 3.466 -9.038 18.468 1.00 72.50 92 LEU A O 1
ATOM 807 N N . LYS A 1 93 ? 2.994 -8.914 20.662 1.00 81.75 93 LYS A N 1
ATOM 808 C CA . LYS A 1 93 ? 2.348 -10.229 20.694 1.00 81.75 93 LYS A CA 1
ATOM 809 C C . LYS A 1 93 ? 0.991 -10.141 20.013 1.00 81.75 93 LYS A C 1
ATOM 811 O O . LYS A 1 93 ? 0.328 -9.110 20.039 1.00 81.75 93 LYS A O 1
ATOM 816 N N . GLU A 1 94 ? 0.528 -11.266 19.481 1.00 85.56 94 GLU A N 1
ATOM 817 C CA . GLU A 1 94 ? -0.712 -11.355 18.704 1.00 85.56 94 GLU A CA 1
ATOM 818 C C . GLU A 1 94 ? -1.920 -10.673 19.374 1.00 85.56 94 GLU A C 1
ATOM 820 O O . GLU A 1 94 ? -2.629 -9.891 18.746 1.00 85.56 94 GLU A O 1
ATOM 825 N N . LYS A 1 95 ? -2.124 -10.892 20.678 1.00 86.88 95 LYS A N 1
ATOM 826 C CA . LYS A 1 95 ? -3.225 -10.266 21.425 1.00 86.88 95 LYS A CA 1
ATOM 827 C C . LYS A 1 95 ? -3.100 -8.740 21.522 1.00 86.88 95 LYS A C 1
ATOM 829 O O . LYS A 1 95 ? -4.111 -8.048 21.441 1.00 86.88 95 LYS A O 1
ATOM 834 N N . GLU A 1 96 ? -1.891 -8.230 21.735 1.00 84.75 96 GLU A N 1
ATOM 835 C CA . GLU A 1 96 ? -1.616 -6.790 21.848 1.00 84.75 96 GLU A CA 1
ATOM 836 C C . GLU A 1 96 ? -1.823 -6.118 20.491 1.00 84.75 96 GLU A C 1
ATOM 838 O O . GLU A 1 96 ? -2.570 -5.148 20.393 1.00 84.75 96 GLU A O 1
ATOM 843 N N . PHE A 1 97 ? -1.290 -6.734 19.434 1.00 85.94 97 PHE A N 1
ATOM 844 C CA . PHE A 1 97 ? -1.496 -6.321 18.051 1.00 85.94 97 PHE A CA 1
ATOM 845 C C . PHE A 1 97 ? -2.984 -6.185 17.701 1.00 85.94 97 PHE A C 1
ATOM 847 O O . PHE A 1 97 ? -3.427 -5.120 17.275 1.00 85.94 97 PHE A O 1
ATOM 854 N N . TYR A 1 98 ? -3.785 -7.235 17.926 1.00 86.31 98 TYR A N 1
ATOM 855 C CA . TYR A 1 98 ? -5.212 -7.188 17.592 1.00 86.31 98 TYR A CA 1
ATOM 856 C C . TYR A 1 98 ? -6.002 -6.207 18.465 1.00 86.31 98 TYR A C 1
ATOM 858 O O . TYR A 1 98 ? -7.012 -5.673 18.013 1.00 86.31 98 TYR A O 1
ATOM 866 N N . SER A 1 99 ? -5.544 -5.933 19.690 1.00 86.69 99 SER A N 1
ATOM 867 C CA . SER A 1 99 ? -6.138 -4.895 20.536 1.00 86.69 99 SER A CA 1
ATOM 868 C C . SER A 1 99 ? -5.864 -3.492 19.994 1.00 86.69 99 SER A C 1
ATOM 870 O O . SER A 1 99 ? -6.745 -2.635 20.056 1.00 86.69 99 SER A O 1
ATOM 872 N N . GLU A 1 100 ? -4.663 -3.248 19.472 1.00 83.06 100 GLU A N 1
ATOM 873 C CA . GLU A 1 100 ? -4.251 -1.939 18.964 1.00 83.06 100 GLU A CA 1
ATOM 874 C C . GLU A 1 100 ? -4.918 -1.599 17.625 1.00 83.06 100 GLU A C 1
ATOM 876 O O . GLU A 1 100 ? -5.440 -0.498 17.442 1.00 83.06 100 GLU A O 1
ATOM 881 N N . ILE A 1 101 ? -4.968 -2.555 16.692 1.00 85.06 101 ILE A N 1
ATOM 882 C CA . ILE A 1 101 ? -5.530 -2.322 15.350 1.00 85.06 101 ILE A CA 1
ATOM 883 C C . ILE A 1 101 ? -7.060 -2.248 15.338 1.00 85.06 101 ILE A C 1
ATOM 885 O O . ILE A 1 101 ? -7.629 -1.804 14.346 1.00 85.06 101 ILE A O 1
ATOM 889 N N . ASN A 1 102 ? -7.745 -2.677 16.404 1.00 83.81 102 ASN A N 1
ATOM 890 C CA . ASN A 1 102 ? -9.209 -2.774 16.429 1.00 83.81 102 ASN A CA 1
ATOM 891 C C . ASN A 1 102 ? -9.911 -1.425 16.186 1.00 83.81 102 ASN A C 1
ATOM 893 O O . ASN A 1 102 ? -11.026 -1.386 15.675 1.00 83.81 102 ASN A O 1
ATOM 897 N N . ASN A 1 103 ? -9.248 -0.319 16.533 1.00 80.88 103 ASN A N 1
ATOM 898 C CA . ASN A 1 103 ? -9.762 1.034 16.316 1.00 80.88 103 ASN A CA 1
ATOM 899 C C . ASN A 1 103 ? -9.142 1.725 15.090 1.00 80.88 103 ASN A C 1
ATOM 901 O O . ASN A 1 103 ? -9.445 2.890 14.832 1.00 80.88 103 ASN A O 1
ATOM 905 N N . LYS A 1 104 ? -8.267 1.040 14.346 1.00 83.38 104 LYS A N 1
ATOM 906 C CA . LYS A 1 104 ? -7.586 1.574 13.162 1.00 83.38 104 LYS A CA 1
ATOM 907 C C . LYS A 1 104 ? -8.302 1.110 11.883 1.00 83.38 104 LYS A C 1
ATOM 909 O O . LYS A 1 104 ? -8.983 0.082 11.889 1.00 83.38 104 LYS A O 1
ATOM 914 N N . PRO A 1 105 ? -8.174 1.843 10.763 1.00 80.38 105 PRO A N 1
ATOM 915 C CA . PRO A 1 105 ? -8.705 1.409 9.480 1.00 80.38 105 PRO A CA 1
ATOM 916 C C . PRO A 1 105 ? -8.197 0.020 9.091 1.00 80.38 105 PRO A C 1
ATOM 918 O O . PRO A 1 105 ? -6.994 -0.252 9.086 1.00 80.38 105 PRO A O 1
ATOM 921 N N . LYS A 1 106 ? -9.150 -0.830 8.716 1.00 84.94 106 LYS A N 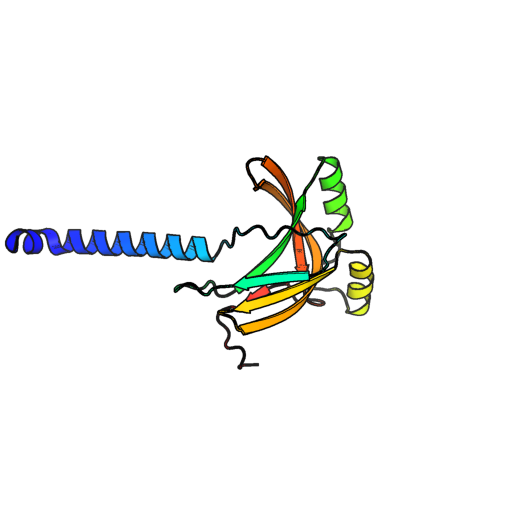1
ATOM 922 C CA . LYS A 1 106 ? -8.932 -2.162 8.166 1.00 84.94 106 LYS A CA 1
ATOM 923 C C . LYS A 1 106 ? -9.529 -2.213 6.770 1.00 84.94 106 LYS A C 1
ATOM 925 O O . LYS A 1 106 ? -10.649 -1.747 6.554 1.00 84.94 106 LYS A O 1
ATOM 930 N N . LEU A 1 107 ? -8.811 -2.830 5.847 1.00 87.75 107 LEU A N 1
ATOM 931 C CA . LEU A 1 107 ? -9.305 -3.102 4.503 1.00 87.75 107 LEU A CA 1
ATOM 932 C C . LEU A 1 107 ? -8.883 -4.490 4.048 1.00 87.75 107 LEU A C 1
ATOM 934 O O . LEU A 1 107 ? -7.847 -4.997 4.458 1.00 87.75 107 LEU A O 1
ATOM 938 N N . ASN A 1 108 ? -9.683 -5.103 3.192 1.00 89.50 108 ASN A N 1
ATOM 939 C CA . ASN A 1 108 ? -9.301 -6.318 2.495 1.00 89.50 108 ASN A CA 1
ATOM 940 C C . ASN A 1 108 ? -8.559 -5.939 1.206 1.00 89.50 108 ASN A C 1
ATOM 942 O O . ASN A 1 108 ? -9.047 -5.124 0.419 1.00 89.50 108 ASN A O 1
ATOM 946 N N . LEU A 1 109 ? -7.367 -6.498 1.017 1.00 87.94 109 LEU A N 1
ATOM 947 C CA . LEU A 1 109 ? -6.534 -6.278 -0.155 1.00 87.94 109 LEU A CA 1
ATOM 948 C C . LEU A 1 109 ? -6.544 -7.533 -1.027 1.00 87.94 109 LEU A C 1
ATOM 950 O O . LEU A 1 109 ? -6.024 -8.585 -0.640 1.00 87.94 109 LEU A O 1
ATOM 954 N N . LYS A 1 110 ? -7.100 -7.396 -2.231 1.00 89.50 110 LYS A N 1
ATOM 955 C CA . LYS A 1 110 ? -7.077 -8.433 -3.265 1.00 89.50 110 LYS A CA 1
ATOM 956 C C . LYS A 1 110 ? -6.087 -8.048 -4.348 1.00 89.50 110 LYS A C 1
ATOM 958 O O . LYS A 1 110 ? -6.210 -6.971 -4.927 1.00 89.50 110 LYS A O 1
ATOM 963 N N . ILE A 1 111 ? -5.135 -8.929 -4.640 1.00 85.38 111 ILE A N 1
ATOM 964 C CA . ILE A 1 111 ? -4.192 -8.745 -5.748 1.00 85.38 111 ILE A CA 1
ATOM 965 C C . ILE A 1 111 ? -4.482 -9.798 -6.801 1.00 85.38 111 ILE A C 1
ATOM 967 O O . ILE A 1 111 ? -4.448 -11.001 -6.522 1.00 85.38 111 ILE A O 1
ATOM 971 N N . PHE A 1 112 ? -4.722 -9.327 -8.016 1.00 84.69 112 PHE A N 1
ATOM 972 C CA . PHE A 1 112 ? -4.771 -10.152 -9.209 1.00 84.69 112 PHE A CA 1
ATOM 973 C C . PHE A 1 112 ? -3.494 -9.934 -10.011 1.00 84.69 112 PHE A C 1
ATOM 975 O O . PHE A 1 112 ? -3.082 -8.793 -10.210 1.00 84.69 112 PHE A O 1
ATOM 982 N N . LYS A 1 113 ? -2.869 -11.016 -10.472 1.00 80.38 113 LYS A N 1
ATOM 983 C CA . LYS A 1 113 ? -1.723 -10.995 -11.381 1.00 80.38 113 LYS A CA 1
ATOM 984 C C . LYS A 1 113 ? -2.148 -11.651 -12.686 1.00 80.38 113 LYS A C 1
ATOM 986 O O . LYS A 1 113 ? -2.532 -12.814 -12.690 1.00 80.38 113 LYS A O 1
ATOM 991 N N . ASP A 1 114 ? -2.120 -10.885 -13.774 1.00 80.69 114 ASP A N 1
ATOM 992 C CA . ASP A 1 114 ? -2.458 -11.362 -15.126 1.00 80.69 114 ASP A CA 1
ATOM 993 C C . ASP A 1 114 ? -3.844 -12.035 -15.245 1.00 80.69 114 ASP A C 1
ATOM 995 O O . ASP A 1 114 ? -4.081 -12.853 -16.128 1.00 80.69 114 ASP A O 1
ATOM 999 N N . GLY A 1 115 ? -4.786 -11.636 -14.383 1.00 81.88 115 GLY A N 1
ATOM 1000 C CA . GLY A 1 115 ? -6.160 -12.151 -14.343 1.00 81.88 115 GLY A CA 1
ATOM 1001 C C . GLY A 1 115 ? -6.427 -13.170 -13.233 1.00 81.88 115 GLY A C 1
ATOM 1002 O O . GLY A 1 115 ? -7.586 -13.363 -12.871 1.00 81.88 115 GLY A O 1
ATOM 1003 N N . ASP A 1 116 ? -5.387 -13.745 -12.629 1.00 83.88 116 ASP A N 1
ATOM 1004 C CA . ASP A 1 116 ? -5.520 -14.725 -11.551 1.00 83.88 116 ASP A CA 1
ATOM 1005 C C . ASP A 1 116 ? -5.377 -14.070 -10.176 1.00 83.88 116 ASP A C 1
ATOM 1007 O O . ASP A 1 116 ? -4.494 -13.240 -9.953 1.00 83.88 116 ASP A O 1
ATOM 1011 N N . LYS A 1 117 ? -6.230 -14.451 -9.218 1.00 88.56 117 LYS A N 1
ATOM 1012 C CA . LYS A 1 117 ? -6.130 -13.956 -7.838 1.00 88.56 117 LYS A CA 1
ATOM 1013 C C . LYS A 1 117 ? -4.934 -14.605 -7.145 1.00 88.56 117 LYS A C 1
ATOM 1015 O O . LYS A 1 117 ? -4.945 -15.808 -6.902 1.00 88.56 117 LYS A O 1
ATOM 1020 N N . VAL A 1 118 ? -3.946 -13.799 -6.775 1.00 85.94 118 VAL A N 1
ATOM 1021 C CA . VAL A 1 118 ? -2.713 -14.254 -6.111 1.00 85.94 118 VAL A CA 1
ATOM 1022 C C . VAL A 1 118 ? -2.649 -13.871 -4.634 1.00 85.94 118 VAL A C 1
ATOM 1024 O O . VAL A 1 118 ? -1.855 -14.439 -3.891 1.00 85.94 118 VAL A O 1
ATOM 1027 N N . MET A 1 119 ? -3.490 -12.936 -4.184 1.00 88.19 119 MET A N 1
ATOM 1028 C CA . MET A 1 119 ? -3.589 -12.561 -2.775 1.00 88.19 119 MET A CA 1
ATOM 1029 C C . MET A 1 119 ? -5.004 -12.107 -2.420 1.00 88.19 119 MET A C 1
ATOM 1031 O O . MET A 1 119 ? -5.669 -11.448 -3.218 1.00 88.19 119 MET A O 1
ATOM 1035 N N . ASP A 1 120 ? -5.441 -12.453 -1.214 1.00 91.94 120 ASP A N 1
ATOM 1036 C CA . ASP A 1 120 ? -6.697 -12.012 -0.605 1.00 91.94 120 ASP A CA 1
ATOM 1037 C C . ASP A 1 120 ? -6.501 -12.017 0.914 1.00 91.94 120 ASP A C 1
ATOM 1039 O O . ASP A 1 120 ? -6.574 -13.072 1.551 1.00 91.94 120 ASP A O 1
ATOM 1043 N N . ARG A 1 121 ? -6.092 -10.876 1.477 1.00 91.50 121 ARG A N 1
ATOM 1044 C CA . ARG A 1 121 ? -5.730 -10.769 2.898 1.00 91.50 121 ARG A CA 1
ATOM 1045 C C . ARG A 1 121 ? -6.186 -9.447 3.483 1.00 91.50 121 ARG A C 1
ATOM 1047 O O . ARG A 1 121 ? -6.304 -8.440 2.788 1.00 91.50 121 ARG A O 1
ATOM 1054 N N . ASP A 1 122 ? -6.414 -9.464 4.787 1.00 90.50 122 ASP A N 1
ATOM 1055 C CA . ASP A 1 122 ? -6.671 -8.252 5.544 1.00 90.50 122 ASP A CA 1
ATOM 1056 C C . ASP A 1 122 ? -5.394 -7.425 5.686 1.00 90.50 122 ASP A C 1
ATOM 1058 O O . ASP A 1 122 ? -4.322 -7.947 5.982 1.00 90.50 122 ASP A O 1
ATOM 1062 N N . PHE A 1 123 ? -5.543 -6.126 5.491 1.00 88.94 123 PHE A N 1
ATOM 1063 C CA . PHE A 1 123 ? -4.534 -5.101 5.657 1.00 88.94 123 PHE A CA 1
ATOM 1064 C C . PHE A 1 123 ? -4.941 -4.213 6.830 1.00 88.94 123 PHE A C 1
ATOM 1066 O O . PHE A 1 123 ? -6.072 -3.710 6.888 1.00 88.94 123 PHE A O 1
ATOM 1073 N N . TYR A 1 124 ? -3.997 -3.981 7.734 1.00 87.88 124 TYR A N 1
ATOM 1074 C CA . TYR A 1 124 ? -4.181 -3.137 8.907 1.00 87.88 124 TYR A CA 1
ATOM 1075 C C . TYR A 1 124 ? -3.235 -1.943 8.832 1.00 87.88 124 TYR A C 1
ATOM 1077 O O . TYR A 1 124 ? -2.025 -2.116 8.698 1.00 87.88 124 TYR A O 1
ATOM 1085 N N . ALA A 1 125 ? -3.788 -0.734 8.910 1.00 85.81 125 ALA A N 1
ATOM 1086 C CA . ALA A 1 125 ? -3.007 0.497 8.939 1.00 85.81 125 ALA A CA 1
ATOM 1087 C C . ALA A 1 125 ? -2.330 0.638 10.308 1.00 85.81 125 ALA A C 1
ATOM 1089 O O . ALA A 1 125 ? -3.027 0.666 11.325 1.00 85.81 125 ALA A O 1
ATOM 1090 N N . MET A 1 126 ? -0.998 0.711 10.347 1.00 81.06 126 MET A N 1
ATOM 1091 C CA . MET A 1 126 ? -0.270 0.572 11.610 1.00 81.06 126 MET A CA 1
ATOM 1092 C C . MET A 1 126 ? 0.653 1.738 11.927 1.00 81.06 126 MET A C 1
ATOM 1094 O O . MET A 1 126 ? 0.545 2.261 13.033 1.00 81.06 126 MET A O 1
ATOM 1098 N N . TYR A 1 127 ? 1.521 2.131 10.988 1.00 79.06 127 TYR A N 1
ATOM 1099 C CA . TYR A 1 127 ? 2.651 3.026 11.258 1.00 79.06 127 TYR A CA 1
ATOM 1100 C C . TYR A 1 127 ? 2.677 4.252 10.341 1.00 79.06 127 TYR A C 1
ATOM 1102 O O . TYR A 1 127 ? 2.714 4.090 9.128 1.00 79.06 127 TYR A O 1
ATOM 1110 N N . SER A 1 128 ? 2.698 5.473 10.886 1.00 82.00 128 SER A N 1
ATOM 1111 C CA . SER A 1 128 ? 2.894 6.695 10.081 1.00 82.00 128 SER A CA 1
ATOM 1112 C C . SER A 1 128 ? 4.373 6.875 9.732 1.00 82.00 128 SER A C 1
ATOM 1114 O O . SER A 1 128 ? 5.205 6.958 10.633 1.00 82.00 128 SER A O 1
ATOM 1116 N N . HIS A 1 129 ? 4.709 6.988 8.443 1.00 75.25 129 HIS A N 1
ATOM 1117 C CA . HIS A 1 129 ? 6.098 7.153 7.983 1.00 75.25 129 HIS A CA 1
ATOM 1118 C C . HIS A 1 129 ? 6.394 8.529 7.364 1.00 75.25 129 HIS A C 1
ATOM 1120 O O . HIS A 1 129 ? 7.536 8.802 6.985 1.00 75.25 129 HIS A O 1
ATOM 1126 N N . GLY A 1 130 ? 5.400 9.420 7.250 1.00 76.50 130 GLY A N 1
ATOM 1127 C CA . GLY A 1 130 ? 5.650 10.807 6.858 1.00 76.50 130 GLY A CA 1
ATOM 1128 C C . GLY A 1 130 ? 4.521 11.509 6.116 1.00 76.50 130 GLY A C 1
ATOM 1129 O O . GLY A 1 130 ? 3.399 11.018 5.988 1.00 76.50 130 GLY A O 1
ATOM 1130 N N . VAL A 1 131 ? 4.849 12.708 5.627 1.00 82.88 131 VAL A N 1
ATOM 1131 C CA . VAL A 1 131 ? 3.931 13.581 4.893 1.00 82.88 131 VAL A CA 1
ATOM 1132 C C . VAL A 1 131 ? 4.462 13.823 3.485 1.00 82.88 131 VAL A C 1
ATOM 1134 O O . VAL A 1 131 ? 5.569 14.334 3.307 1.00 82.88 131 VAL A O 1
ATOM 1137 N N . SER A 1 132 ? 3.653 13.504 2.480 1.00 83.38 132 SER A N 1
ATOM 1138 C CA . SER A 1 132 ? 3.958 13.706 1.065 1.00 83.38 132 SER A CA 1
ATOM 1139 C C . SER A 1 132 ? 3.031 14.762 0.449 1.00 83.38 132 SER A C 1
ATOM 1141 O O . SER A 1 132 ? 2.022 15.179 1.026 1.00 83.38 132 SER A O 1
ATOM 1143 N N . LYS A 1 133 ? 3.396 15.265 -0.734 1.00 85.31 133 LYS A N 1
ATOM 1144 C CA . LYS A 1 133 ? 2.537 16.143 -1.540 1.00 85.31 133 LYS A CA 1
ATOM 1145 C C . LYS A 1 133 ? 2.260 15.452 -2.861 1.00 85.31 133 LYS A C 1
ATOM 1147 O O . LYS A 1 133 ? 3.198 15.179 -3.604 1.00 85.31 133 LYS A O 1
ATOM 1152 N N . ALA A 1 134 ? 0.988 15.268 -3.190 1.00 83.88 134 ALA A N 1
ATOM 1153 C CA . ALA A 1 134 ? 0.572 14.659 -4.447 1.00 83.88 134 ALA A CA 1
ATOM 1154 C C . ALA A 1 134 ? -0.329 15.596 -5.250 1.00 83.88 134 ALA A C 1
ATOM 1156 O O . ALA A 1 134 ? -0.997 16.485 -4.710 1.00 83.88 134 ALA A O 1
ATOM 1157 N N . LYS A 1 135 ? -0.363 15.392 -6.568 1.00 83.94 135 LYS A N 1
ATOM 1158 C CA . LYS A 1 135 ? -1.307 16.062 -7.464 1.00 83.94 135 LYS A CA 1
ATOM 1159 C C . LYS A 1 135 ? -2.274 15.021 -8.022 1.00 83.94 135 LYS A C 1
ATOM 1161 O O . LYS A 1 135 ? -1.905 14.261 -8.906 1.00 83.94 135 LYS A O 1
ATOM 1166 N N . ILE A 1 136 ? -3.512 15.027 -7.537 1.00 81.50 136 ILE A N 1
ATOM 1167 C CA . ILE A 1 136 ? -4.564 14.075 -7.915 1.00 81.50 136 ILE A CA 1
ATOM 1168 C C . ILE A 1 136 ? -5.651 14.864 -8.649 1.00 81.50 136 ILE A C 1
ATOM 1170 O O . ILE A 1 136 ? -6.138 15.870 -8.134 1.00 81.50 136 ILE A O 1
ATOM 1174 N N . ASN A 1 137 ? -6.008 14.464 -9.874 1.00 83.62 137 ASN A N 1
ATOM 1175 C CA . ASN A 1 137 ? -7.023 15.151 -10.692 1.00 83.62 137 ASN A CA 1
ATOM 1176 C C . ASN A 1 137 ? -6.816 16.678 -10.773 1.00 83.62 137 ASN A C 1
ATOM 1178 O O . ASN A 1 137 ? -7.731 17.473 -10.566 1.00 83.62 137 ASN A O 1
ATOM 1182 N N . ASN A 1 138 ? -5.574 17.095 -11.034 1.00 85.44 138 ASN A N 1
ATOM 1183 C CA . ASN A 1 138 ? -5.129 18.492 -11.079 1.00 85.44 138 ASN A CA 1
ATOM 1184 C C . ASN A 1 138 ? -5.213 19.310 -9.781 1.00 85.44 138 ASN A C 1
ATOM 1186 O O . ASN A 1 138 ? -4.791 20.469 -9.782 1.00 85.44 138 ASN A O 1
ATOM 1190 N N . LYS A 1 139 ? -5.639 18.721 -8.665 1.00 87.94 139 LYS A N 1
ATOM 1191 C CA . LYS A 1 139 ? -5.624 19.357 -7.344 1.00 87.94 139 LYS A CA 1
A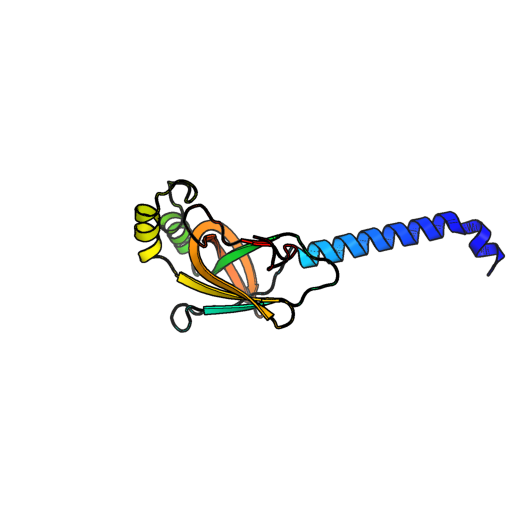TOM 1192 C C . LYS A 1 139 ? -4.417 18.885 -6.539 1.00 87.94 139 LYS A C 1
ATOM 1194 O O . LYS A 1 139 ? -4.009 17.733 -6.638 1.00 87.94 139 LYS A O 1
ATOM 1199 N N . LYS A 1 140 ? -3.815 19.800 -5.776 1.00 88.38 140 LYS A N 1
ATOM 1200 C CA . LYS A 1 140 ? -2.702 19.488 -4.870 1.00 88.38 140 LYS A CA 1
ATOM 1201 C C . LYS A 1 140 ? -3.266 19.039 -3.529 1.00 88.38 140 LYS A C 1
ATOM 1203 O O . LYS A 1 140 ? -4.107 19.737 -2.969 1.00 88.38 140 LYS A O 1
ATOM 1208 N N . TYR A 1 141 ? -2.759 17.926 -3.027 1.00 86.75 141 TYR A N 1
ATOM 1209 C CA . TYR A 1 141 ? -3.102 17.371 -1.729 1.00 86.75 141 TYR A CA 1
ATOM 1210 C C . TYR A 1 141 ? -1.840 17.200 -0.896 1.00 86.75 141 TYR A C 1
ATOM 1212 O O . TYR A 1 141 ? -0.758 16.935 -1.426 1.00 86.75 141 TYR A O 1
ATOM 1220 N N . LEU A 1 142 ? -2.000 17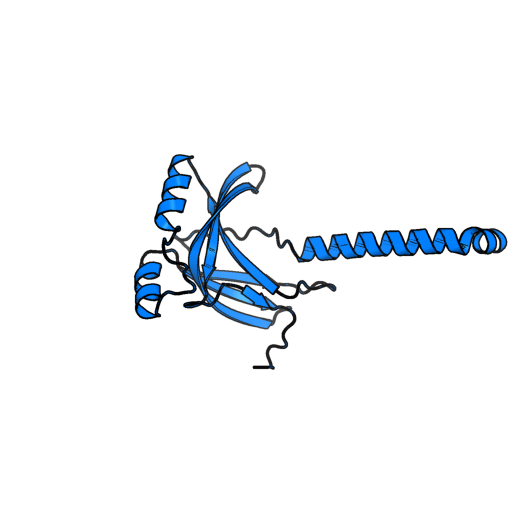.384 0.407 1.00 87.19 142 LEU A N 1
ATOM 1221 C CA . LEU A 1 142 ? -1.039 16.946 1.401 1.00 87.19 142 LEU A CA 1
ATOM 1222 C C . LEU A 1 142 ? -1.515 15.580 1.890 1.00 87.19 142 LEU A C 1
ATOM 1224 O O . LEU A 1 142 ? -2.702 15.433 2.186 1.00 87.19 142 LEU A O 1
ATOM 1228 N N . LEU A 1 143 ? -0.629 14.596 1.914 1.00 86.44 143 LEU A N 1
ATOM 1229 C CA . LEU A 1 143 ? -0.961 13.216 2.246 1.00 86.44 143 LEU A CA 1
ATOM 1230 C C . LEU A 1 143 ? -0.117 12.751 3.430 1.00 86.44 143 LEU A C 1
ATOM 1232 O O . LEU A 1 143 ? 1.053 13.115 3.512 1.00 86.44 143 LEU A O 1
ATOM 1236 N N . SER A 1 144 ? -0.700 11.968 4.334 1.00 85.88 144 SER A N 1
ATOM 1237 C CA . SER A 1 144 ? 0.030 11.242 5.378 1.00 85.88 144 SER A CA 1
ATOM 1238 C C . SER A 1 144 ? 0.118 9.783 4.962 1.00 85.88 144 SER A C 1
ATOM 1240 O O . SER A 1 144 ? -0.913 9.164 4.694 1.00 85.88 144 SER A O 1
ATOM 1242 N N . GLY A 1 145 ? 1.341 9.269 4.861 1.00 84.88 145 GLY A N 1
ATOM 1243 C CA . GLY A 1 145 ? 1.603 7.874 4.535 1.00 84.88 145 GLY A CA 1
ATOM 1244 C C . GLY A 1 145 ? 1.565 7.013 5.790 1.00 84.88 145 GLY A C 1
ATOM 1245 O O . GLY A 1 145 ? 2.252 7.314 6.767 1.00 84.88 145 GLY A O 1
ATOM 1246 N N . VAL A 1 146 ? 0.777 5.942 5.744 1.00 84.50 146 VAL A N 1
ATOM 1247 C CA . VAL A 1 146 ? 0.683 4.932 6.798 1.00 84.50 146 VAL A CA 1
ATOM 1248 C C . VAL A 1 146 ? 1.002 3.562 6.211 1.00 84.50 146 VAL A C 1
ATOM 1250 O O . VAL A 1 146 ? 0.331 3.098 5.285 1.00 84.50 146 VAL A O 1
ATOM 1253 N N . ASP A 1 147 ? 2.018 2.911 6.761 1.00 83.75 147 ASP A N 1
ATOM 1254 C CA . ASP A 1 147 ? 2.413 1.558 6.402 1.00 83.75 147 ASP A CA 1
ATOM 1255 C C . ASP A 1 147 ? 1.410 0.541 6.934 1.00 83.75 147 ASP A C 1
ATOM 1257 O O . ASP A 1 147 ? 0.865 0.661 8.044 1.00 83.75 147 ASP A O 1
ATOM 1261 N N . GLY A 1 148 ? 1.189 -0.483 6.117 1.00 85.06 148 GLY A N 1
ATOM 1262 C CA . GLY A 1 148 ? 0.341 -1.603 6.464 1.00 85.06 148 GLY A CA 1
ATOM 1263 C C . GLY A 1 148 ? 1.079 -2.830 6.951 1.00 85.06 148 GLY A C 1
ATOM 1264 O O . GLY A 1 148 ? 2.255 -3.058 6.665 1.00 85.06 148 GLY A O 1
ATOM 1265 N N . VAL A 1 149 ? 0.313 -3.687 7.607 1.00 87.25 149 VAL A N 1
ATOM 1266 C CA . VAL A 1 149 ? 0.713 -5.026 8.042 1.00 87.25 149 VAL A CA 1
ATOM 1267 C C . VAL A 1 149 ? -0.411 -6.018 7.742 1.00 87.25 149 VAL A C 1
ATOM 1269 O O . VAL A 1 149 ? -1.588 -5.647 7.770 1.00 87.25 149 VAL A O 1
ATOM 1272 N N . TYR A 1 150 ? -0.063 -7.272 7.451 1.00 88.31 150 TYR A N 1
ATOM 1273 C CA . TYR A 1 150 ? -1.043 -8.358 7.282 1.00 88.31 150 TYR A CA 1
ATOM 1274 C C . TYR A 1 150 ? -1.326 -9.087 8.597 1.00 88.31 150 TYR A C 1
ATOM 1276 O O . TYR A 1 150 ? -2.445 -9.538 8.842 1.00 88.31 150 TYR A O 1
ATOM 1284 N N . SER A 1 151 ? -0.312 -9.195 9.452 1.00 87.56 151 SER A N 1
ATOM 1285 C CA . SER A 1 151 ? -0.369 -9.840 10.763 1.00 87.56 151 SER A CA 1
ATOM 1286 C C . SER A 1 151 ? 0.770 -9.307 11.650 1.00 87.56 151 SER A C 1
ATOM 1288 O O . SER A 1 151 ? 1.613 -8.549 11.158 1.00 87.56 151 SER A O 1
ATOM 1290 N N . PRO A 1 152 ? 0.851 -9.692 12.939 1.00 85.25 152 PRO A N 1
ATOM 1291 C CA . PRO A 1 152 ? 1.983 -9.319 13.787 1.00 85.25 152 PRO A CA 1
ATOM 1292 C C . PRO A 1 152 ? 3.312 -9.710 13.128 1.00 85.25 152 PRO A C 1
ATOM 1294 O O . PRO A 1 152 ? 3.468 -10.849 12.686 1.00 85.25 152 PRO A O 1
ATOM 1297 N N . GLY A 1 153 ? 4.250 -8.765 13.024 1.00 81.31 153 GLY A N 1
ATOM 1298 C CA . GLY A 1 153 ? 5.557 -8.986 12.393 1.00 81.31 153 GLY A CA 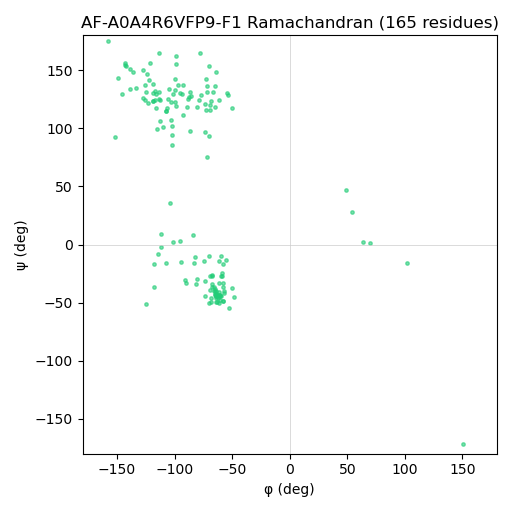1
ATOM 1299 C C . GLY A 1 153 ? 5.557 -9.192 10.872 1.00 81.31 153 GLY A C 1
ATOM 1300 O O . GLY A 1 153 ? 6.634 -9.369 10.304 1.00 81.31 153 GLY A O 1
ATOM 1301 N N . GLU A 1 154 ? 4.402 -9.143 10.201 1.00 86.25 154 GLU A N 1
ATOM 1302 C CA . GLU A 1 154 ? 4.296 -9.334 8.751 1.00 86.25 154 GLU A CA 1
ATOM 1303 C C . GLU A 1 154 ? 3.937 -8.005 8.057 1.00 86.25 154 GLU A C 1
ATOM 1305 O O . GLU A 1 154 ? 2.765 -7.606 8.066 1.00 86.25 154 GLU A O 1
ATOM 1310 N N . PRO A 1 155 ? 4.911 -7.299 7.446 1.00 84.94 155 PRO A N 1
ATOM 1311 C CA . PRO A 1 155 ? 4.627 -6.074 6.707 1.00 84.94 155 PRO A CA 1
ATOM 1312 C C . PRO A 1 155 ? 3.739 -6.381 5.500 1.00 84.94 155 PRO A C 1
ATOM 1314 O O . PRO A 1 155 ? 3.849 -7.454 4.902 1.00 84.94 155 PRO A O 1
ATOM 1317 N N . ALA A 1 156 ? 2.888 -5.431 5.110 1.00 86.94 156 ALA A N 1
ATOM 1318 C CA . ALA A 1 156 ? 2.018 -5.573 3.947 1.00 86.94 156 ALA A CA 1
ATOM 1319 C C . ALA A 1 156 ? 2.834 -5.497 2.646 1.00 86.94 156 ALA A C 1
ATOM 1321 O O . ALA A 1 156 ? 2.846 -4.483 1.954 1.00 86.94 156 ALA A O 1
ATOM 1322 N N . CYS A 1 157 ? 3.559 -6.567 2.330 1.00 83.88 157 CYS A N 1
ATOM 1323 C CA . CYS A 1 157 ? 4.444 -6.669 1.181 1.00 83.88 157 CYS A CA 1
ATOM 1324 C C . CYS A 1 157 ? 4.092 -7.900 0.346 1.00 83.88 157 CYS A C 1
ATOM 1326 O O . CYS A 1 157 ? 3.850 -8.974 0.891 1.00 83.88 157 CYS A O 1
ATOM 1328 N N . PHE A 1 158 ? 4.066 -7.768 -0.977 1.00 81.12 158 PHE A N 1
ATOM 1329 C CA . PHE A 1 158 ? 3.851 -8.891 -1.885 1.00 81.12 158 PHE A CA 1
ATOM 1330 C C . PHE A 1 158 ? 5.053 -9.081 -2.806 1.00 81.12 158 PHE A C 1
ATOM 1332 O O . PHE A 1 158 ? 5.535 -8.128 -3.420 1.00 81.12 158 PHE A O 1
ATOM 1339 N N . ASN A 1 159 ? 5.539 -10.322 -2.898 1.00 79.12 159 ASN A N 1
ATOM 1340 C CA . ASN A 1 159 ? 6.623 -10.703 -3.796 1.00 79.12 159 ASN A CA 1
ATOM 1341 C C . ASN A 1 159 ? 6.042 -11.203 -5.123 1.00 79.12 159 ASN A C 1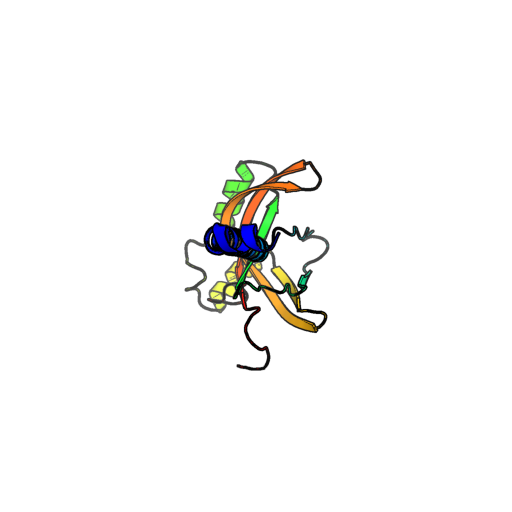
ATOM 1343 O O . ASN A 1 159 ? 5.426 -12.265 -5.173 1.00 79.12 159 ASN A O 1
ATOM 1347 N N . PHE A 1 160 ? 6.250 -10.446 -6.200 1.00 71.94 160 PHE A N 1
ATOM 1348 C CA . PHE A 1 160 ? 5.691 -10.760 -7.520 1.00 71.94 160 PHE A CA 1
ATOM 1349 C C . PHE A 1 160 ? 6.520 -11.791 -8.302 1.00 71.94 160 PHE A C 1
ATOM 1351 O O . PHE A 1 160 ? 6.044 -12.292 -9.329 1.00 71.94 160 PHE A O 1
ATOM 1358 N N . CYS A 1 161 ? 7.728 -12.115 -7.828 1.00 65.62 161 CYS A N 1
ATOM 1359 C CA . CYS A 1 161 ? 8.654 -13.077 -8.431 1.00 65.62 161 CYS A CA 1
ATOM 1360 C C . CYS A 1 161 ? 8.539 -14.494 -7.851 1.00 65.62 161 CYS A C 1
ATOM 1362 O O . CYS A 1 161 ? 9.055 -15.433 -8.457 1.00 65.62 161 CYS A O 1
ATOM 1364 N N . ARG A 1 162 ? 7.886 -14.676 -6.698 1.00 56.91 162 ARG A N 1
ATOM 1365 C CA . ARG A 1 162 ? 7.697 -16.007 -6.109 1.00 56.91 162 ARG A CA 1
ATOM 1366 C C . ARG A 1 162 ? 6.594 -16.758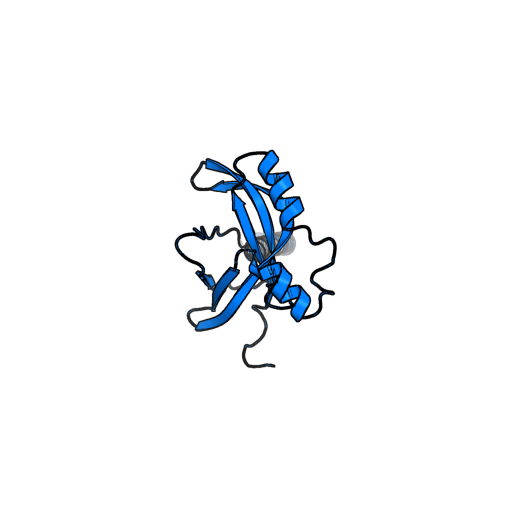 -6.851 1.00 56.91 162 ARG A C 1
ATOM 1368 O O . ARG A 1 162 ? 5.497 -16.236 -7.037 1.00 56.91 162 ARG A O 1
ATOM 1375 N N . ASP A 1 163 ? 6.903 -17.979 -7.276 1.00 53.16 163 ASP A N 1
ATOM 1376 C CA . ASP A 1 163 ? 5.906 -18.910 -7.799 1.00 53.16 163 ASP A CA 1
ATOM 1377 C C . ASP A 1 163 ? 4.884 -19.196 -6.682 1.00 53.16 163 ASP A C 1
ATOM 1379 O O . ASP A 1 163 ? 5.299 -19.617 -5.597 1.00 53.16 163 ASP A O 1
ATOM 1383 N N . PRO A 1 164 ? 3.575 -18.971 -6.900 1.00 49.34 164 PRO A N 1
ATOM 1384 C CA . PRO A 1 164 ? 2.547 -19.240 -5.894 1.00 49.34 164 PRO A CA 1
ATOM 1385 C C . PRO A 1 164 ? 2.489 -20.713 -5.447 1.00 49.34 164 PRO A C 1
ATOM 1387 O O . PRO A 1 164 ? 1.804 -21.020 -4.476 1.00 49.34 164 PRO A O 1
ATOM 1390 N N . ASN A 1 165 ? 3.205 -21.623 -6.120 1.00 43.25 165 ASN A N 1
ATOM 1391 C CA . ASN A 1 165 ? 3.250 -23.050 -5.796 1.00 43.25 165 ASN A CA 1
ATOM 1392 C C . ASN A 1 165 ? 4.427 -23.479 -4.903 1.00 43.25 165 ASN A C 1
ATOM 1394 O O . ASN A 1 165 ? 4.581 -24.673 -4.645 1.00 43.25 165 ASN A O 1
ATOM 1398 N N . ILE A 1 166 ? 5.273 -22.553 -4.441 1.00 41.81 166 ILE A N 1
ATOM 1399 C CA . ILE A 1 166 ? 6.423 -22.881 -3.586 1.00 41.81 166 ILE A CA 1
ATOM 1400 C C . ILE A 1 166 ? 6.219 -22.241 -2.206 1.00 41.81 166 ILE A C 1
ATOM 1402 O O . ILE A 1 166 ? 6.468 -21.046 -2.032 1.00 41.81 166 ILE A O 1
ATOM 1406 N N . ASN A 1 167 ? 5.756 -23.059 -1.248 1.00 37.66 167 ASN A N 1
ATOM 1407 C CA . ASN A 1 167 ? 5.730 -22.756 0.192 1.00 37.66 167 ASN A CA 1
ATOM 1408 C C . ASN A 1 167 ? 7.147 -22.748 0.778 1.00 37.66 167 ASN A C 1
ATOM 1410 O O . ASN A 1 167 ? 7.866 -23.752 0.565 1.00 37.66 167 ASN A O 1
#

Mean predicted aligned error: 10.11 Å

Radius of gyration: 21.54 Å; Cα contacts (8 Å, |Δi|>4): 236; chains: 1; bounding box: 53×44×68 Å

Foldseek 3Di:
DVVVCVVCVVVVVVVVVVVVVVVVVVVQVCQQDPVDDDDDDLVPAQEDEAEDEDDPDHDQKDFDKDKDFDPDPVVVVVCQVLQPDVDDLLPDDQVRNCVSQVPFRKHWYWYDYNNHTLDTAIKTFHHWDDWDWDQDPNDITIIIITWIARGRNGTRMDGPPDDSPDD

Secondary structure (DSSP, 8-state):
-HHHHHHHHHHHHHHHHHHHHHHHHHHHHHHH---------TTT--EEEEEE---SS--SEEE-EEEEEESSHHHHHHHHHHH--SS-TTT--HHHHHHHHTTS-EEEEEEEETTEEEEEEEEEEEEEEEEEEEEETTEEEEEEEEEEEEETTEESEEESSS-TT--

Solvent-accessible surface area (backbone atoms only — not comparable to full-atom values): 9863 Å² total; per-residue (Å²): 110,78,69,55,49,72,75,42,44,68,61,53,49,52,52,50,52,51,52,52,52,51,51,49,51,52,52,46,53,51,48,64,50,75,78,78,82,79,89,75,52,80,91,81,44,53,65,47,80,44,82,43,71,80,60,102,59,77,51,58,61,48,76,51,65,47,72,43,81,47,89,46,78,71,47,53,56,50,48,40,66,74,17,50,59,94,59,63,63,70,70,46,53,66,71,57,43,57,62,63,46,69,84,39,66,61,32,37,42,34,34,24,52,78,84,44,81,76,43,79,44,54,35,35,52,50,37,47,79,49,76,50,76,49,75,58,96,90,41,80,43,42,28,39,37,25,39,28,23,59,50,69,61,34,65,33,58,50,56,75,70,62,59,93,86,69,131

pLDDT: mean 77.48, std 11.53, range [37.66, 93.38]

Organism: NCBI:txid1521930

Sequence (167 aa):
MRKFFKKYYIGILFIITFATCISYIWLWSKDLIDDRYYPISLSEKNEIVIDYKTPLVISESRFFNLEFIIRSYKDIEYYNDFYLSEDNSFILKEKEFYSEINNKPKLNLKIFKDGDKVMDRDFYAMYSHGVSKAKINNKKYLLSGVDGVYSPGEPACFNFCRDPNIN

Nearest PDB structures (foldseek):
  9djt-assembly2_D  TM=3.548E-01  e=4.315E-01  Homo sapiens
  4o4a-assembly1_C-2  TM=4.066E-01  e=6.767E-01  Bacillus ant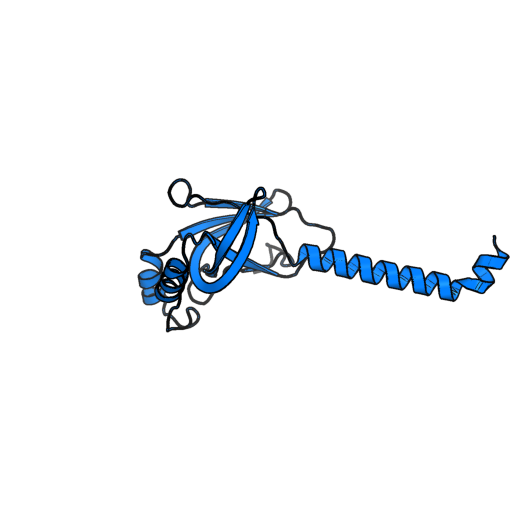hracis
  5mxx-assembly1_A  TM=4.513E-01  e=6.420E+00  Homo sapiens
  7z8p-assembly1_A  TM=1.981E-01  e=4.046E-01  Homo sapiens
  4ce4-assembly1_c  TM=5.007E-01  e=7.301E+00  Sus scrofa domesticus